Protein AF-A0A382PQV1-F1 (afdb_monomer_lite)

Sequence (179 aa):
MSDMTRVAILGATGSIGSSALSVIRLHPDRFKLVGLSAWHQAEALAALVGELSPHIAAVSMEHVDAFRAQCRGTGVDVTLLGGSAGLKAVAEYPRADTVVAGISGAAGLESIFAAVRAGKRILIANKEPLVMCGRLLRKEARRSGAGLLPIDSEHNAIFQCLPEALQQRVANGFGVGGT

Structure (mmCIF, N/CA/C/O backbone):
data_AF-A0A382PQV1-F1
#
_entry.id   AF-A0A382PQV1-F1
#
loop_
_atom_site.group_PDB
_atom_site.id
_atom_site.type_symbol
_atom_site.label_atom_id
_atom_site.label_alt_id
_atom_site.label_comp_id
_atom_site.label_asym_id
_atom_site.label_entity_id
_atom_site.label_seq_id
_atom_site.pdbx_PDB_ins_code
_atom_site.Cartn_x
_atom_site.Cartn_y
_atom_site.Cartn_z
_atom_site.occupancy
_atom_site.B_iso_or_equiv
_atom_site.auth_seq_id
_atom_site.auth_comp_id
_atom_site.auth_asym_id
_atom_site.auth_atom_id
_atom_site.pdbx_PDB_model_num
ATOM 1 N N . MET A 1 1 ? -11.870 -19.289 11.384 1.00 42.44 1 MET A N 1
ATOM 2 C CA . MET A 1 1 ? -10.685 -19.075 10.526 1.00 42.44 1 MET A CA 1
ATOM 3 C C . MET A 1 1 ? -10.699 -17.615 10.126 1.00 42.44 1 MET A C 1
ATOM 5 O O . MET A 1 1 ? -11.738 -17.168 9.669 1.00 42.44 1 MET A O 1
ATOM 9 N N . SER A 1 2 ? -9.639 -16.852 10.401 1.00 58.69 2 SER A N 1
ATOM 10 C CA . SER A 1 2 ? -9.555 -15.477 9.892 1.00 58.69 2 SER A CA 1
ATOM 11 C C . SER A 1 2 ? -9.435 -15.550 8.376 1.00 58.69 2 SER A C 1
ATOM 13 O O . SER A 1 2 ? -8.551 -16.252 7.889 1.00 58.69 2 SER A O 1
ATOM 15 N N . ASP A 1 3 ? -10.294 -14.846 7.644 1.00 83.88 3 ASP A N 1
ATOM 16 C CA . ASP A 1 3 ? -10.153 -14.736 6.195 1.00 83.88 3 ASP A CA 1
ATOM 17 C C . ASP A 1 3 ? -8.812 -14.075 5.834 1.00 83.88 3 ASP A C 1
ATOM 19 O O . ASP A 1 3 ? -8.322 -13.180 6.533 1.00 83.88 3 ASP A O 1
ATOM 23 N N . MET A 1 4 ? -8.204 -14.548 4.743 1.00 93.88 4 MET A N 1
ATOM 24 C CA . MET A 1 4 ? -6.952 -14.017 4.201 1.00 93.88 4 MET A CA 1
ATOM 25 C C . MET A 1 4 ? -7.139 -12.552 3.797 1.00 93.88 4 MET A C 1
ATOM 27 O O . MET A 1 4 ? -7.949 -12.244 2.923 1.00 93.88 4 MET A O 1
ATOM 31 N N . THR A 1 5 ? -6.354 -11.655 4.391 1.00 96.69 5 THR A N 1
ATOM 32 C CA . THR A 1 5 ? -6.417 -10.219 4.104 1.00 96.69 5 THR A CA 1
ATOM 33 C C . THR A 1 5 ? -5.602 -9.892 2.860 1.00 96.69 5 THR A C 1
ATOM 35 O O . THR A 1 5 ? -4.397 -10.149 2.801 1.00 96.69 5 THR A O 1
ATOM 38 N N . ARG A 1 6 ? -6.235 -9.283 1.859 1.00 98.12 6 ARG A N 1
ATOM 39 C CA . ARG A 1 6 ? -5.570 -8.876 0.620 1.00 98.12 6 ARG A CA 1
ATOM 40 C C . ARG A 1 6 ? -5.094 -7.434 0.727 1.00 98.12 6 ARG A C 1
ATOM 42 O O . ARG A 1 6 ? -5.882 -6.522 0.980 1.00 98.12 6 ARG A O 1
ATOM 49 N N . VAL A 1 7 ? -3.799 -7.230 0.529 1.00 98.38 7 VAL A N 1
ATOM 50 C CA . VAL A 1 7 ? -3.120 -5.960 0.790 1.00 98.38 7 VAL A CA 1
ATOM 51 C C . VAL A 1 7 ? -2.622 -5.345 -0.514 1.00 98.38 7 VAL A C 1
ATOM 53 O O . VAL A 1 7 ? -1.996 -6.025 -1.329 1.00 98.38 7 VAL A O 1
ATOM 56 N N . ALA A 1 8 ? -2.875 -4.051 -0.701 1.00 98.44 8 ALA A N 1
ATOM 57 C CA . ALA A 1 8 ? -2.190 -3.223 -1.687 1.00 98.44 8 ALA A CA 1
ATOM 58 C C . ALA A 1 8 ? -1.230 -2.254 -0.980 1.00 98.44 8 ALA A C 1
ATOM 60 O O . ALA A 1 8 ? -1.586 -1.679 0.048 1.00 98.44 8 ALA A O 1
ATOM 61 N N . ILE A 1 9 ? -0.021 -2.060 -1.508 1.00 98.38 9 ILE A N 1
ATOM 62 C CA . ILE A 1 9 ? 0.994 -1.186 -0.900 1.00 98.38 9 ILE A CA 1
ATOM 63 C C . ILE A 1 9 ? 1.354 -0.055 -1.856 1.00 98.38 9 ILE A C 1
ATOM 65 O O . ILE A 1 9 ? 1.917 -0.279 -2.925 1.00 98.38 9 ILE A O 1
ATOM 69 N N . LEU A 1 10 ? 1.080 1.178 -1.442 1.00 97.38 10 LEU A N 1
ATOM 70 C CA . LEU A 1 10 ? 1.500 2.378 -2.152 1.00 97.38 10 LEU A CA 1
ATOM 71 C C . LEU A 1 10 ? 2.868 2.821 -1.622 1.00 97.38 10 LEU A C 1
ATOM 73 O O . LEU A 1 10 ? 2.981 3.161 -0.446 1.00 97.38 10 LEU A O 1
ATOM 77 N N . GLY A 1 11 ? 3.900 2.831 -2.470 1.00 95.94 11 GLY A N 1
ATOM 78 C CA . GLY A 1 11 ? 5.276 3.129 -2.042 1.00 95.94 11 GLY A CA 1
ATOM 79 C C . GLY A 1 11 ? 6.009 1.918 -1.447 1.00 95.94 11 GLY A C 1
ATOM 80 O O . GLY A 1 11 ? 6.656 2.023 -0.407 1.00 95.94 11 GLY A O 1
ATOM 81 N N .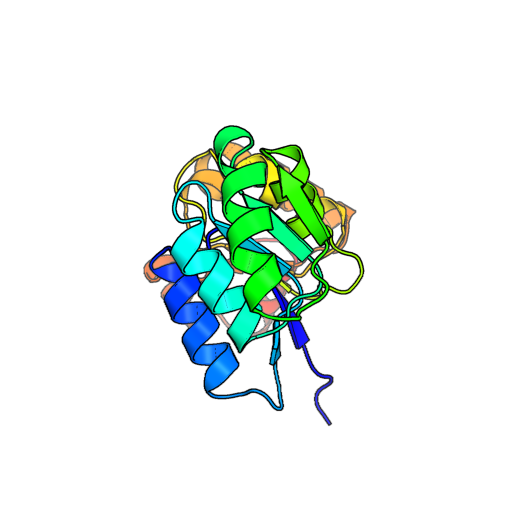 ALA A 1 12 ? 5.915 0.767 -2.113 1.00 96.75 12 ALA A N 1
ATOM 82 C CA . ALA A 1 12 ? 6.454 -0.526 -1.691 1.00 96.75 12 ALA A CA 1
ATOM 83 C C . ALA A 1 12 ? 7.977 -0.539 -1.465 1.00 96.75 12 ALA A C 1
ATOM 85 O O . ALA A 1 12 ? 8.455 -1.295 -0.629 1.00 96.75 12 ALA A O 1
ATOM 86 N N . THR A 1 13 ? 8.731 0.312 -2.164 1.00 95.12 13 THR A N 1
ATOM 87 C CA . THR A 1 13 ? 10.199 0.393 -2.050 1.00 95.12 13 THR A CA 1
ATOM 88 C C . THR A 1 13 ? 10.679 1.436 -1.032 1.00 95.12 13 THR A C 1
ATOM 90 O O . THR A 1 13 ? 11.879 1.676 -0.908 1.00 95.12 13 THR A O 1
ATOM 93 N N . GLY A 1 14 ? 9.759 2.110 -0.334 1.00 93.50 14 GLY A N 1
ATOM 94 C CA . GLY A 1 14 ? 10.079 2.997 0.787 1.00 93.50 14 GLY A CA 1
ATOM 95 C C . GLY A 1 14 ? 10.168 2.239 2.114 1.00 93.50 14 GLY A C 1
ATOM 96 O O . GLY A 1 14 ? 9.799 1.072 2.195 1.00 93.50 14 GLY A O 1
ATOM 97 N N . SER A 1 15 ? 10.593 2.916 3.185 1.00 92.75 15 SER A N 1
ATOM 98 C CA . SER A 1 15 ? 10.747 2.307 4.523 1.00 92.75 15 SER A CA 1
ATOM 99 C C . SER A 1 15 ? 9.462 1.626 5.032 1.00 92.75 15 SER A C 1
ATOM 101 O O . SER A 1 15 ? 9.484 0.473 5.473 1.00 92.75 15 SER A O 1
ATOM 103 N N . ILE A 1 16 ? 8.316 2.302 4.886 1.00 94.50 16 ILE A N 1
ATOM 104 C CA . ILE A 1 16 ? 6.997 1.767 5.261 1.00 94.50 16 ILE A CA 1
ATOM 105 C C . ILE A 1 16 ? 6.624 0.565 4.393 1.00 94.50 16 ILE A C 1
ATOM 107 O O . ILE A 1 16 ? 6.168 -0.451 4.914 1.00 94.50 16 ILE A O 1
ATOM 111 N N . GLY A 1 17 ? 6.840 0.668 3.079 1.00 96.06 17 GLY A N 1
ATOM 112 C CA . GLY A 1 17 ? 6.581 -0.415 2.137 1.00 96.06 17 GLY A CA 1
ATOM 113 C C . GLY A 1 17 ? 7.388 -1.666 2.472 1.00 96.06 17 GLY A C 1
ATOM 114 O O . GLY A 1 17 ? 6.806 -2.730 2.658 1.00 96.06 17 GLY A O 1
ATOM 115 N N . SER A 1 18 ? 8.699 -1.522 2.664 1.00 95.31 18 SER A N 1
ATOM 116 C CA . SER A 1 18 ? 9.596 -2.611 3.064 1.00 95.31 18 SER A CA 1
ATOM 117 C C . SER A 1 18 ? 9.181 -3.247 4.389 1.00 95.31 18 SER A C 1
ATOM 119 O O . SER A 1 18 ? 9.156 -4.470 4.500 1.00 95.31 18 SER A O 1
ATOM 121 N N . SER A 1 19 ? 8.789 -2.440 5.378 1.00 96.00 19 SER A N 1
ATOM 122 C CA . SER A 1 19 ? 8.308 -2.941 6.673 1.00 96.00 19 SER A CA 1
ATOM 123 C C . SER A 1 19 ? 7.005 -3.733 6.532 1.00 96.00 19 SER A C 1
ATOM 125 O O . SER A 1 19 ? 6.880 -4.829 7.078 1.00 96.00 19 SER A O 1
ATOM 127 N N . ALA A 1 20 ? 6.051 -3.225 5.746 1.00 96.56 20 ALA A N 1
ATOM 128 C CA . ALA A 1 20 ? 4.798 -3.919 5.462 1.00 96.56 20 ALA A CA 1
ATOM 129 C C . ALA A 1 20 ? 5.032 -5.237 4.703 1.00 96.56 20 ALA A C 1
ATOM 131 O O . ALA A 1 20 ? 4.439 -6.259 5.044 1.00 96.56 20 ALA A O 1
ATOM 132 N N . LEU A 1 21 ? 5.936 -5.242 3.721 1.00 97.69 21 LEU A N 1
ATOM 133 C CA . LEU A 1 21 ? 6.326 -6.448 2.989 1.00 97.69 21 LEU A CA 1
ATOM 134 C C . LEU A 1 21 ? 6.964 -7.493 3.911 1.00 97.69 21 LEU A C 1
ATOM 136 O O . LEU A 1 21 ? 6.651 -8.673 3.786 1.00 97.69 21 LEU A O 1
ATOM 140 N N . SER A 1 22 ? 7.800 -7.082 4.868 1.00 97.12 22 SER A N 1
ATOM 141 C CA . SER A 1 22 ? 8.364 -7.994 5.873 1.00 97.12 22 SER A CA 1
ATOM 142 C C . SER A 1 22 ? 7.279 -8.677 6.709 1.00 97.12 22 SER A C 1
ATOM 144 O O . SER A 1 22 ? 7.352 -9.883 6.925 1.00 97.12 22 SER A O 1
ATOM 146 N N . VAL A 1 23 ? 6.231 -7.954 7.117 1.00 96.25 23 VAL A N 1
ATOM 147 C CA . VAL A 1 23 ? 5.088 -8.548 7.838 1.00 96.25 23 VAL A CA 1
ATOM 148 C C . VAL A 1 23 ? 4.319 -9.538 6.957 1.00 96.25 23 VAL A C 1
ATOM 150 O O . VAL A 1 23 ? 3.959 -10.614 7.428 1.00 96.25 23 VAL A O 1
ATOM 153 N N . ILE A 1 24 ? 4.097 -9.214 5.678 1.00 96.94 24 ILE A N 1
ATOM 154 C CA . ILE A 1 24 ? 3.433 -10.125 4.729 1.00 96.94 24 ILE A CA 1
ATOM 155 C C . ILE A 1 24 ? 4.250 -11.412 4.556 1.00 96.94 24 ILE A C 1
ATOM 157 O O . ILE A 1 24 ? 3.685 -12.501 4.616 1.00 96.94 24 ILE A O 1
ATOM 161 N N . ARG A 1 25 ? 5.576 -11.300 4.407 1.00 96.38 25 ARG A N 1
ATOM 162 C CA . ARG A 1 25 ? 6.488 -12.451 4.289 1.00 96.38 25 ARG A CA 1
ATOM 163 C C . ARG A 1 25 ? 6.486 -13.343 5.528 1.00 96.38 25 ARG A C 1
ATOM 165 O O . ARG A 1 25 ? 6.602 -14.555 5.394 1.00 96.38 25 ARG A O 1
ATOM 172 N N . LEU A 1 26 ? 6.357 -12.758 6.720 1.00 97.06 26 LEU A N 1
ATOM 173 C CA . LEU A 1 26 ? 6.303 -13.501 7.983 1.00 97.06 26 LEU A CA 1
ATOM 174 C C . LEU A 1 26 ? 4.968 -14.227 8.202 1.00 97.06 26 LEU A C 1
ATOM 176 O O . LEU A 1 26 ? 4.914 -15.177 8.981 1.00 97.06 26 LEU A O 1
ATOM 180 N N . HIS A 1 27 ? 3.898 -13.790 7.534 1.00 96.31 27 HIS A N 1
ATOM 181 C CA . HIS A 1 27 ? 2.543 -14.310 7.734 1.00 96.31 27 HIS A CA 1
ATOM 182 C C . HIS A 1 27 ? 1.800 -14.542 6.401 1.00 96.31 27 HIS A C 1
ATOM 184 O O . HIS A 1 27 ? 0.733 -13.952 6.176 1.00 96.31 27 HIS A O 1
ATOM 190 N N . PRO A 1 28 ? 2.333 -15.394 5.504 1.00 95.12 28 PRO A N 1
ATOM 191 C CA . PRO A 1 28 ? 1.755 -15.633 4.178 1.00 95.12 28 PRO A CA 1
ATOM 192 C C . PRO A 1 28 ? 0.396 -16.352 4.230 1.00 95.12 28 PRO A C 1
ATOM 194 O O . PRO A 1 28 ? -0.379 -16.292 3.280 1.00 95.12 28 PRO A O 1
ATOM 197 N N . ASP A 1 29 ? 0.082 -17.012 5.346 1.00 94.94 29 ASP A N 1
ATOM 198 C CA . ASP A 1 29 ? -1.214 -17.634 5.632 1.00 94.94 29 ASP A CA 1
ATOM 199 C C . ASP A 1 29 ? -2.308 -16.603 5.965 1.00 94.94 29 ASP A C 1
ATOM 201 O O . ASP A 1 29 ? -3.499 -16.886 5.829 1.00 94.94 29 ASP A O 1
ATOM 205 N N . ARG A 1 30 ? -1.914 -15.389 6.372 1.00 95.81 30 ARG A N 1
ATOM 206 C CA . ARG A 1 30 ? -2.828 -14.318 6.800 1.00 95.81 30 ARG A CA 1
ATOM 207 C C . ARG A 1 30 ? -2.930 -13.183 5.795 1.00 95.81 30 ARG A C 1
ATOM 209 O O . ARG A 1 30 ? -3.988 -12.556 5.709 1.00 95.81 30 ARG A O 1
ATOM 216 N N . PHE A 1 31 ? -1.858 -12.907 5.054 1.00 97.25 31 PHE A N 1
ATOM 2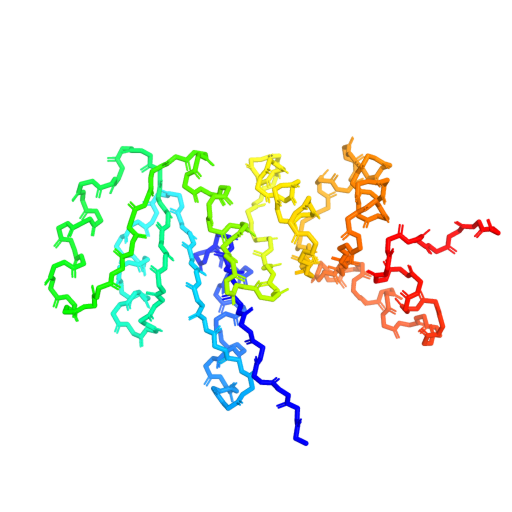17 C CA . PHE A 1 31 ? -1.791 -11.777 4.134 1.00 97.25 31 PHE A CA 1
ATOM 218 C C . PHE A 1 31 ? -1.411 -12.204 2.725 1.00 97.25 31 PHE A C 1
ATOM 220 O O . PHE A 1 31 ? -0.451 -12.938 2.514 1.00 97.25 31 PHE A O 1
ATOM 227 N N . LYS A 1 32 ? -2.119 -11.645 1.743 1.00 97.25 32 LYS A N 1
ATOM 228 C CA . LYS A 1 32 ? -1.775 -11.774 0.329 1.00 97.25 32 LYS A CA 1
ATOM 229 C C . LYS A 1 32 ? -1.572 -10.408 -0.291 1.00 97.25 32 LYS A C 1
ATOM 231 O O . LYS A 1 32 ? -2.477 -9.578 -0.293 1.00 97.25 32 LYS A O 1
ATOM 236 N N . LEU A 1 33 ? -0.403 -10.194 -0.872 1.00 97.81 33 LEU A N 1
ATOM 237 C CA . LEU A 1 33 ? -0.124 -8.993 -1.638 1.00 97.81 33 LEU A CA 1
ATOM 238 C C . LEU A 1 33 ? -0.840 -9.071 -2.990 1.00 97.81 33 LEU A C 1
ATOM 240 O O . LEU A 1 33 ? -0.673 -10.027 -3.744 1.00 97.81 33 LEU A O 1
ATOM 244 N N . VAL A 1 34 ? -1.687 -8.088 -3.284 1.00 98.12 34 VAL A N 1
ATOM 245 C CA . VAL A 1 34 ? -2.457 -8.042 -4.537 1.00 98.12 34 VAL A CA 1
ATOM 246 C C . VAL A 1 34 ? -2.091 -6.858 -5.415 1.00 98.12 34 VAL A C 1
ATOM 248 O O . VAL A 1 34 ? -2.284 -6.947 -6.625 1.00 98.12 34 VAL A O 1
ATOM 251 N N . GLY A 1 35 ? -1.525 -5.796 -4.836 1.00 98.00 35 GLY A N 1
ATOM 252 C CA . GLY A 1 35 ? -1.094 -4.621 -5.580 1.00 98.00 35 GLY A CA 1
ATOM 253 C C . GLY A 1 35 ? 0.098 -3.913 -4.946 1.00 98.00 35 GLY A C 1
ATOM 254 O O . GLY A 1 35 ? 0.228 -3.883 -3.724 1.00 98.00 35 GLY A O 1
ATOM 255 N N . LEU A 1 36 ? 0.971 -3.337 -5.767 1.00 97.25 36 LEU A N 1
ATOM 256 C CA . LEU A 1 36 ? 2.101 -2.534 -5.296 1.00 97.25 36 LEU A CA 1
ATOM 257 C C . LEU A 1 36 ? 2.363 -1.333 -6.195 1.00 97.25 36 LEU A C 1
ATOM 259 O O . LEU A 1 36 ? 2.084 -1.354 -7.388 1.00 97.25 36 LEU A O 1
ATOM 263 N N . SER A 1 37 ? 2.967 -0.292 -5.640 1.00 97.38 37 SER A N 1
ATOM 264 C CA . SER A 1 37 ? 3.541 0.779 -6.444 1.00 97.38 37 SER A CA 1
ATOM 265 C C . SER A 1 37 ? 4.900 1.225 -5.936 1.00 97.38 37 SER A C 1
ATOM 267 O O . SER A 1 37 ? 5.176 1.182 -4.739 1.00 97.38 37 SER A O 1
ATOM 269 N N . ALA A 1 38 ? 5.737 1.709 -6.845 1.00 94.06 38 ALA A N 1
ATOM 270 C CA . ALA A 1 38 ? 6.949 2.456 -6.531 1.00 94.06 38 ALA A CA 1
ATOM 271 C C . ALA A 1 38 ? 7.14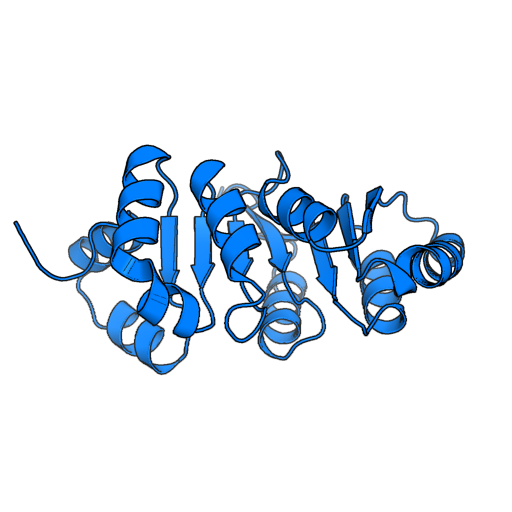4 3.525 -7.598 1.00 94.06 38 ALA A C 1
ATOM 273 O O . ALA A 1 38 ? 6.879 3.273 -8.762 1.00 94.06 38 ALA A O 1
ATOM 274 N N . TRP A 1 39 ? 7.587 4.723 -7.224 1.00 90.69 39 TRP A N 1
ATOM 275 C CA . TRP A 1 39 ? 7.616 5.833 -8.177 1.00 90.69 39 TRP A CA 1
ATOM 276 C C . TRP A 1 39 ? 8.795 5.722 -9.157 1.00 90.69 39 TRP A C 1
ATOM 278 O O . TRP A 1 39 ? 8.574 5.469 -10.336 1.00 90.69 39 TRP A O 1
ATOM 288 N N . HIS A 1 40 ? 10.032 5.819 -8.658 1.00 87.75 40 HIS A N 1
ATOM 289 C CA . HIS A 1 40 ? 11.247 5.775 -9.490 1.00 87.75 40 HIS A CA 1
ATOM 290 C C . HIS A 1 40 ? 12.033 4.455 -9.393 1.00 87.75 40 HIS A C 1
ATOM 292 O O . HIS A 1 40 ? 12.865 4.162 -10.241 1.00 87.75 40 HIS A O 1
ATOM 298 N N . GLN A 1 41 ? 11.791 3.631 -8.368 1.00 89.88 41 GLN A N 1
ATOM 299 C CA . GLN A 1 41 ? 12.557 2.398 -8.132 1.00 89.88 41 GLN A CA 1
ATOM 300 C C . GLN A 1 41 ? 11.946 1.196 -8.875 1.00 89.88 41 GLN A C 1
ATOM 302 O O . GLN A 1 41 ? 11.515 0.223 -8.256 1.00 89.88 41 GLN A O 1
ATOM 307 N N . ALA A 1 42 ? 11.876 1.286 -10.205 1.00 88.62 42 ALA A N 1
ATOM 308 C CA . ALA A 1 42 ? 11.249 0.274 -11.058 1.00 88.62 42 ALA A CA 1
ATOM 309 C C . ALA A 1 42 ? 11.897 -1.116 -10.916 1.00 88.62 42 ALA A C 1
ATOM 311 O O . ALA A 1 42 ? 11.186 -2.106 -10.774 1.00 88.62 42 ALA A O 1
ATOM 312 N N . GLU A 1 43 ? 13.228 -1.183 -10.856 1.00 91.00 43 GLU A N 1
ATOM 313 C CA . GLU A 1 43 ? 13.962 -2.449 -10.733 1.00 91.00 43 GLU A CA 1
ATOM 314 C C . GLU A 1 43 ? 13.651 -3.183 -9.425 1.00 91.00 43 GLU A C 1
ATOM 316 O O . GLU A 1 43 ? 13.282 -4.358 -9.435 1.00 91.00 43 GLU A O 1
ATOM 321 N N . ALA A 1 44 ? 13.709 -2.466 -8.299 1.00 93.00 44 ALA A N 1
ATOM 322 C CA . ALA A 1 44 ? 13.352 -3.022 -6.998 1.00 93.00 44 ALA A CA 1
ATOM 323 C C . ALA A 1 44 ? 11.890 -3.494 -6.974 1.00 93.00 44 ALA A C 1
ATOM 325 O O . ALA A 1 44 ? 11.577 -4.538 -6.406 1.00 93.00 44 ALA A O 1
ATOM 326 N N . LEU A 1 45 ? 10.987 -2.757 -7.628 1.00 94.50 45 LEU A N 1
ATOM 327 C CA . LEU A 1 45 ? 9.590 -3.154 -7.746 1.00 94.50 45 LEU A CA 1
ATOM 328 C C . LEU A 1 45 ? 9.417 -4.408 -8.626 1.00 94.50 45 LEU A C 1
ATOM 330 O O . LEU A 1 45 ? 8.585 -5.252 -8.304 1.00 94.50 45 LEU A O 1
ATOM 334 N N . ALA A 1 46 ? 10.199 -4.571 -9.698 1.00 93.81 46 ALA A N 1
ATOM 335 C CA . ALA A 1 46 ? 10.123 -5.740 -10.576 1.00 93.81 46 ALA A CA 1
ATOM 336 C C . ALA A 1 46 ? 10.598 -7.014 -9.858 1.00 93.81 46 ALA A C 1
ATOM 338 O O . ALA A 1 46 ? 9.975 -8.068 -9.999 1.00 93.81 46 ALA A O 1
ATOM 339 N N . ALA A 1 47 ? 11.630 -6.904 -9.015 1.00 94.19 47 ALA A N 1
ATOM 340 C CA . ALA A 1 47 ? 12.052 -7.990 -8.132 1.00 94.19 47 ALA A CA 1
ATOM 341 C C . ALA A 1 47 ? 10.921 -8.414 -7.174 1.00 94.19 47 ALA A C 1
ATOM 343 O O . ALA A 1 47 ? 10.625 -9.602 -7.055 1.00 94.19 47 ALA A O 1
ATOM 344 N N . LEU A 1 48 ? 10.221 -7.445 -6.567 1.00 95.94 48 LEU A N 1
ATOM 345 C CA . LEU A 1 48 ? 9.054 -7.718 -5.717 1.00 95.94 48 LEU A CA 1
ATOM 346 C C . LEU A 1 48 ? 7.898 -8.369 -6.489 1.00 95.94 48 LEU A C 1
ATOM 348 O O . LEU A 1 48 ? 7.200 -9.217 -5.936 1.00 95.94 48 LEU A O 1
ATOM 352 N N . VAL A 1 49 ? 7.685 -7.995 -7.756 1.00 95.88 49 VAL A N 1
ATOM 353 C CA . VAL A 1 49 ? 6.687 -8.651 -8.612 1.00 95.88 49 VAL A CA 1
ATOM 354 C C . VAL A 1 49 ? 7.038 -10.117 -8.832 1.00 95.88 49 VAL A C 1
ATOM 356 O O . VAL A 1 49 ? 6.162 -10.962 -8.670 1.00 95.88 49 VAL A O 1
ATOM 359 N N . GLY A 1 50 ? 8.293 -10.425 -9.166 1.00 94.56 50 GLY A N 1
ATOM 360 C CA . GLY A 1 50 ? 8.736 -11.808 -9.356 1.00 94.56 50 GLY A CA 1
ATOM 361 C C . GLY A 1 50 ? 8.619 -12.652 -8.086 1.00 94.56 50 GLY A C 1
ATOM 362 O O . GLY A 1 50 ? 8.221 -13.809 -8.151 1.00 94.56 50 GLY A O 1
ATOM 363 N N . GLU A 1 51 ? 8.901 -12.060 -6.927 1.00 94.94 51 GLU A N 1
ATOM 364 C CA . GLU A 1 51 ? 8.829 -12.746 -5.635 1.00 94.94 51 GLU A CA 1
ATOM 365 C C . GLU A 1 51 ? 7.384 -12.995 -5.170 1.00 94.94 51 GLU A C 1
ATOM 367 O O . GLU A 1 51 ? 7.047 -14.094 -4.734 1.00 94.94 51 GLU A O 1
ATOM 372 N N . LEU A 1 52 ? 6.525 -11.973 -5.229 1.00 95.62 52 LEU A N 1
ATOM 373 C CA . LEU A 1 52 ? 5.234 -11.968 -4.526 1.00 95.62 52 LEU A CA 1
ATOM 374 C C . LEU A 1 52 ? 4.025 -12.065 -5.461 1.00 95.62 52 LEU A C 1
ATOM 376 O O . LEU A 1 52 ? 2.894 -12.160 -4.984 1.00 95.62 52 LEU A O 1
ATOM 380 N N . SER A 1 53 ? 4.254 -12.055 -6.778 1.00 95.31 53 SER A N 1
ATOM 381 C CA . SER A 1 53 ? 3.244 -12.265 -7.823 1.00 95.31 53 SER A CA 1
ATOM 382 C C . SER A 1 53 ? 1.936 -11.473 -7.612 1.00 95.31 53 SER A C 1
ATOM 384 O O . SER A 1 53 ? 0.848 -12.061 -7.545 1.00 95.31 53 SER A O 1
ATOM 386 N N . PRO A 1 54 ? 1.999 -10.134 -7.459 1.00 96.81 54 PRO A N 1
ATOM 387 C CA . PRO A 1 54 ? 0.804 -9.304 -7.340 1.00 96.81 54 PRO A CA 1
ATOM 388 C C . PRO A 1 54 ? 0.014 -9.279 -8.652 1.00 96.81 54 PRO A C 1
ATOM 390 O O . PRO A 1 54 ? 0.535 -9.572 -9.722 1.00 96.81 54 PRO A O 1
ATOM 393 N N . HIS A 1 55 ? -1.244 -8.845 -8.582 1.00 97.31 55 HIS A N 1
ATOM 394 C CA . HIS A 1 55 ? -2.100 -8.745 -9.767 1.00 97.31 55 HIS A CA 1
ATOM 395 C C . HIS A 1 55 ? -1.931 -7.407 -10.496 1.00 97.31 55 HIS A C 1
ATOM 397 O O . HIS A 1 55 ? -2.162 -7.321 -11.701 1.00 97.31 55 HIS A O 1
ATOM 403 N N . ILE A 1 56 ? -1.572 -6.349 -9.763 1.00 97.94 56 ILE A N 1
ATOM 404 C CA . ILE A 1 56 ? -1.459 -4.991 -10.294 1.00 97.94 56 ILE A CA 1
ATOM 405 C C . ILE A 1 56 ? -0.213 -4.289 -9.749 1.00 97.94 56 ILE A C 1
ATOM 407 O O . ILE A 1 56 ? 0.110 -4.394 -8.564 1.00 97.94 56 ILE A O 1
ATOM 411 N N . ALA A 1 57 ? 0.484 -3.554 -10.610 1.00 97.62 57 ALA A N 1
ATOM 412 C CA . ALA A 1 57 ? 1.631 -2.739 -10.243 1.00 97.62 57 ALA A CA 1
ATOM 413 C C . ALA A 1 57 ? 1.549 -1.345 -10.878 1.00 97.62 57 ALA A C 1
ATOM 415 O O . ALA A 1 57 ? 1.036 -1.189 -11.989 1.00 97.62 57 ALA A O 1
ATOM 416 N N . ALA A 1 58 ? 2.075 -0.332 -10.188 1.00 97.19 58 ALA A N 1
ATOM 417 C CA . ALA A 1 58 ? 2.179 1.018 -10.735 1.00 97.19 58 ALA A CA 1
ATOM 418 C C . ALA A 1 58 ? 3.558 1.655 -10.532 1.00 97.19 58 ALA A C 1
ATOM 420 O O . ALA A 1 58 ? 4.134 1.579 -9.445 1.00 97.19 58 ALA A O 1
ATOM 421 N N . VAL A 1 59 ? 4.034 2.339 -11.575 1.00 96.44 59 VAL A N 1
ATOM 422 C CA . VAL A 1 59 ? 5.271 3.141 -11.585 1.00 96.44 59 VAL A CA 1
ATOM 423 C C . VAL A 1 59 ? 5.022 4.548 -12.125 1.00 96.44 59 VAL A C 1
ATOM 425 O O . VAL A 1 59 ? 3.928 4.829 -12.621 1.00 96.44 59 VAL A O 1
ATOM 428 N N . SER A 1 60 ? 5.992 5.467 -12.031 1.00 95.19 60 SER A N 1
ATOM 429 C CA . SER A 1 60 ? 5.867 6.753 -12.732 1.00 95.19 60 SER A CA 1
ATOM 430 C C . SER A 1 60 ? 5.786 6.531 -14.252 1.00 95.19 60 SER A C 1
ATOM 432 O O . SER A 1 60 ? 6.265 5.523 -14.771 1.00 95.19 60 SER A O 1
ATOM 434 N N . MET A 1 61 ? 5.140 7.451 -14.981 1.00 94.88 61 MET A N 1
ATOM 435 C CA . MET A 1 61 ? 4.873 7.267 -16.419 1.00 94.88 61 MET A CA 1
ATOM 436 C C . MET A 1 61 ? 6.160 7.023 -17.226 1.00 94.88 61 MET A C 1
ATOM 438 O O . MET A 1 61 ? 6.171 6.206 -18.139 1.00 94.88 61 MET A O 1
ATOM 442 N N . GLU A 1 62 ? 7.254 7.680 -16.841 1.00 95.12 62 GLU A N 1
ATOM 443 C CA . GLU A 1 62 ? 8.566 7.567 -17.490 1.00 95.12 62 GLU A CA 1
ATOM 444 C C . GLU A 1 62 ? 9.218 6.176 -17.330 1.00 95.12 62 GLU A C 1
ATOM 446 O O . GLU A 1 62 ? 10.068 5.802 -18.131 1.00 95.12 62 GLU A O 1
ATOM 451 N N . HIS A 1 63 ? 8.809 5.388 -16.327 1.00 94.88 63 HIS A N 1
ATOM 452 C CA . HIS A 1 63 ? 9.409 4.089 -16.007 1.00 94.88 63 HIS A CA 1
ATOM 453 C C . HIS A 1 63 ? 8.579 2.892 -16.490 1.00 94.88 63 HIS A C 1
ATOM 455 O O . HIS A 1 63 ? 9.000 1.751 -16.300 1.00 94.88 63 HIS A O 1
ATOM 461 N N . VAL A 1 64 ? 7.416 3.113 -17.114 1.00 94.00 64 VAL A N 1
ATOM 462 C CA . VAL A 1 64 ? 6.502 2.031 -17.528 1.00 94.00 64 VAL A CA 1
ATOM 463 C C . VAL A 1 64 ? 7.189 1.033 -18.462 1.00 94.00 64 VAL A C 1
ATOM 465 O O . VAL A 1 64 ? 7.097 -0.174 -18.242 1.00 94.00 64 VAL A O 1
ATOM 468 N N . ASP A 1 65 ? 7.907 1.509 -19.479 1.00 92.00 65 ASP A N 1
ATOM 469 C CA . ASP A 1 65 ? 8.533 0.621 -20.463 1.00 92.00 65 ASP A CA 1
ATOM 470 C C . ASP A 1 65 ? 9.728 -0.141 -19.883 1.00 92.00 65 ASP A C 1
ATOM 472 O O . ASP A 1 65 ? 9.851 -1.350 -20.100 1.00 92.00 65 ASP A O 1
ATOM 476 N N . ALA A 1 66 ? 10.553 0.530 -19.073 1.00 90.56 66 ALA A N 1
ATOM 477 C CA . ALA A 1 66 ? 11.662 -0.099 -18.360 1.00 90.56 66 ALA A CA 1
ATOM 478 C C . ALA A 1 66 ? 11.162 -1.200 -17.410 1.00 90.56 66 ALA A C 1
ATOM 480 O O . ALA A 1 66 ? 11.658 -2.328 -17.437 1.00 90.56 66 ALA A O 1
ATOM 481 N N . PHE A 1 67 ? 10.116 -0.910 -16.634 1.00 91.81 67 PHE A N 1
ATOM 482 C CA . PHE A 1 67 ? 9.503 -1.874 -15.725 1.00 91.81 67 PHE A CA 1
ATOM 483 C C . PHE A 1 67 ? 8.891 -3.064 -16.470 1.00 91.81 67 PHE A C 1
ATOM 485 O O . PHE A 1 67 ? 9.065 -4.218 -16.071 1.00 91.81 67 PHE A O 1
ATOM 492 N N . ARG A 1 68 ? 8.195 -2.807 -17.585 1.00 91.12 68 ARG A N 1
ATOM 493 C CA . ARG A 1 68 ? 7.616 -3.863 -18.423 1.00 91.12 68 ARG A CA 1
ATOM 494 C C . ARG A 1 68 ? 8.701 -4.794 -18.962 1.00 91.12 68 ARG A C 1
ATOM 496 O O . ARG A 1 68 ? 8.490 -6.003 -18.978 1.00 91.12 68 ARG A O 1
ATOM 503 N N . ALA A 1 69 ? 9.847 -4.258 -19.382 1.00 90.38 69 ALA A N 1
ATOM 504 C CA . ALA A 1 69 ? 10.977 -5.065 -19.835 1.00 90.38 69 ALA A CA 1
ATOM 505 C C . ALA A 1 69 ? 11.535 -5.954 -18.710 1.00 90.38 69 ALA A C 1
ATOM 507 O O . ALA A 1 69 ? 11.752 -7.143 -18.934 1.00 90.38 69 ALA A O 1
ATOM 508 N N . GLN A 1 70 ? 11.684 -5.413 -17.497 1.00 89.75 70 GLN A N 1
ATOM 509 C CA . GLN A 1 70 ? 12.153 -6.161 -16.323 1.00 89.75 70 GLN A CA 1
ATOM 510 C C . GLN A 1 70 ? 11.180 -7.278 -15.911 1.00 89.75 70 GLN A C 1
ATOM 512 O O . GLN A 1 70 ? 11.609 -8.389 -15.608 1.00 89.75 70 GLN A O 1
ATOM 517 N N . CYS A 1 71 ? 9.868 -7.029 -15.971 1.00 88.31 71 CYS A N 1
ATOM 518 C CA . CYS A 1 71 ? 8.859 -8.032 -15.612 1.00 88.31 71 CYS A CA 1
ATOM 519 C C . CYS A 1 71 ? 8.745 -9.186 -16.616 1.00 88.31 71 CYS A C 1
ATOM 521 O O . CYS A 1 71 ? 8.339 -10.277 -16.234 1.00 88.31 71 CYS A O 1
ATOM 523 N N . ARG A 1 72 ? 9.138 -9.010 -17.888 1.00 86.75 72 ARG A N 1
ATOM 524 C CA . ARG A 1 72 ? 9.128 -10.124 -18.861 1.00 86.75 72 ARG A CA 1
ATOM 525 C C . ARG A 1 72 ? 9.984 -11.309 -18.405 1.00 86.75 72 ARG A C 1
ATOM 527 O O . ARG A 1 72 ? 9.663 -12.441 -18.746 1.00 86.75 72 ARG A O 1
ATOM 534 N N . GLY A 1 73 ? 11.044 -11.053 -17.636 1.00 79.38 73 GLY A N 1
ATOM 535 C CA . GLY A 1 73 ? 11.927 -12.092 -17.105 1.00 79.38 73 GLY A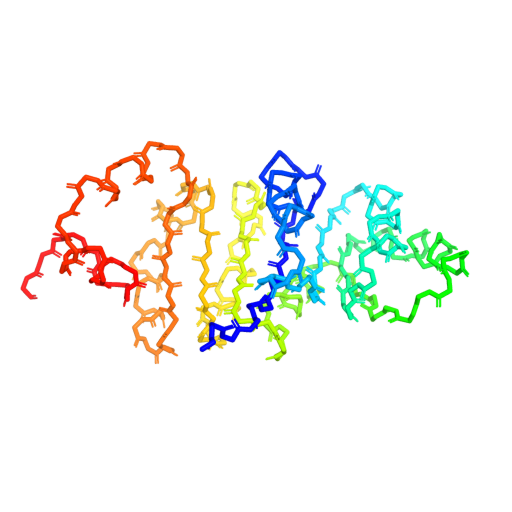 CA 1
ATOM 536 C C . GLY A 1 73 ? 11.366 -12.862 -15.907 1.00 79.38 73 GLY A C 1
ATOM 537 O O . GLY A 1 73 ? 11.918 -13.902 -15.564 1.00 79.38 73 GLY A O 1
ATOM 538 N N . THR A 1 74 ? 10.290 -12.390 -15.266 1.00 83.50 74 THR A N 1
ATOM 539 C CA . THR A 1 74 ? 9.761 -13.010 -14.038 1.00 83.50 74 THR A CA 1
ATOM 540 C C . THR A 1 74 ? 8.704 -14.080 -14.306 1.00 83.50 74 THR A C 1
ATOM 542 O O . THR A 1 74 ? 8.411 -14.879 -13.422 1.00 83.50 74 THR A O 1
ATOM 545 N N . GLY A 1 75 ? 8.107 -14.099 -15.505 1.00 84.81 75 GLY A N 1
ATOM 546 C CA . GLY A 1 75 ? 7.003 -15.003 -15.853 1.00 84.81 75 GLY A CA 1
ATOM 547 C C . GLY A 1 75 ? 5.675 -14.688 -15.149 1.00 84.81 75 GLY A C 1
ATOM 548 O O . GLY A 1 75 ? 4.713 -15.436 -15.305 1.00 84.81 75 GLY A O 1
ATOM 549 N N . VAL A 1 76 ? 5.608 -13.590 -14.390 1.00 89.38 76 VAL A N 1
ATOM 550 C CA . VAL A 1 76 ? 4.404 -13.156 -13.673 1.00 89.38 76 VAL A CA 1
ATOM 551 C C . VAL A 1 76 ? 3.539 -12.291 -14.584 1.00 89.38 76 VAL A C 1
ATOM 553 O O . VAL A 1 76 ? 4.004 -11.294 -15.137 1.00 89.38 76 VAL A O 1
ATOM 556 N N . ASP A 1 77 ? 2.256 -12.636 -14.689 1.00 89.56 77 ASP A N 1
ATOM 557 C CA . ASP A 1 77 ? 1.258 -11.791 -15.344 1.00 89.56 77 ASP A CA 1
ATOM 558 C C . ASP A 1 77 ? 0.774 -10.699 -14.378 1.00 89.56 77 ASP A C 1
ATOM 560 O O . ASP A 1 77 ? -0.053 -10.937 -13.495 1.00 89.56 77 ASP A O 1
ATOM 564 N N . VAL A 1 78 ? 1.343 -9.499 -14.514 1.00 94.56 78 VAL A N 1
ATOM 565 C CA . VAL A 1 78 ? 1.001 -8.324 -13.706 1.00 94.56 78 VAL A CA 1
ATOM 566 C C . VAL A 1 78 ? 0.413 -7.225 -14.588 1.00 94.56 78 VAL A C 1
ATOM 568 O O . VAL A 1 78 ? 0.993 -6.816 -15.596 1.00 94.56 78 VAL A O 1
ATOM 571 N N . THR A 1 79 ? -0.731 -6.676 -14.178 1.00 95.81 79 THR A N 1
ATOM 572 C CA . THR A 1 79 ? -1.285 -5.480 -14.823 1.00 95.81 79 THR A CA 1
ATOM 573 C C . THR A 1 79 ? -0.452 -4.262 -14.433 1.00 95.81 79 THR A C 1
ATOM 575 O O . THR A 1 79 ? -0.474 -3.836 -13.279 1.00 95.81 79 THR A O 1
ATOM 578 N N . LEU A 1 80 ? 0.276 -3.688 -15.391 1.00 94.69 80 LEU A N 1
ATOM 579 C CA . LEU A 1 80 ? 1.123 -2.513 -15.181 1.00 94.69 80 LEU A CA 1
ATOM 580 C C . LEU A 1 80 ? 0.428 -1.220 -15.613 1.00 94.69 80 LEU A C 1
ATOM 582 O O . LEU A 1 80 ? -0.018 -1.108 -16.756 1.00 94.69 80 LEU A O 1
ATOM 586 N N . LEU A 1 81 ? 0.427 -0.217 -14.734 1.00 95.38 81 LEU A N 1
ATOM 587 C CA . LEU A 1 81 ? -0.090 1.125 -15.007 1.00 95.38 81 LEU A CA 1
ATOM 588 C C . LEU A 1 81 ? 0.932 2.219 -14.660 1.00 95.38 81 LEU A C 1
ATOM 590 O O . LEU A 1 81 ? 1.800 2.041 -13.808 1.00 95.38 81 LEU A O 1
ATOM 594 N N . GLY A 1 82 ? 0.813 3.368 -15.324 1.00 95.38 82 GLY A N 1
ATOM 595 C CA . GLY A 1 82 ? 1.720 4.505 -15.167 1.00 95.38 82 GLY A CA 1
ATOM 596 C C . GLY A 1 82 ? 1.097 5.702 -14.450 1.00 95.38 82 GLY A C 1
ATOM 597 O O . GLY A 1 82 ? -0.101 5.976 -14.565 1.00 95.38 82 GLY A O 1
ATOM 598 N N . GLY A 1 83 ? 1.940 6.457 -13.748 1.00 94.69 83 GLY A N 1
ATOM 599 C CA . GLY A 1 83 ? 1.617 7.765 -13.189 1.00 94.69 83 GLY A CA 1
ATOM 600 C C . GLY A 1 83 ? 0.550 7.739 -12.090 1.00 94.69 83 GLY A C 1
ATOM 601 O O . GLY A 1 83 ? 0.304 6.727 -11.432 1.00 94.69 83 GLY A O 1
ATOM 602 N N . SER A 1 84 ? -0.098 8.886 -11.880 1.00 93.94 84 SER A N 1
ATOM 603 C CA . SER A 1 84 ? -1.112 9.055 -10.830 1.00 93.94 84 SER A CA 1
ATOM 604 C C . SER A 1 84 ? -2.345 8.170 -11.040 1.00 93.94 84 SER A C 1
ATOM 606 O O . SER A 1 84 ? -2.916 7.677 -10.068 1.00 93.94 84 SER A O 1
ATOM 608 N N . ALA A 1 85 ? -2.733 7.920 -12.295 1.00 95.38 85 ALA A N 1
ATOM 609 C CA . ALA A 1 85 ? -3.810 6.991 -12.629 1.00 95.38 85 ALA A CA 1
ATOM 610 C C . ALA A 1 85 ? -3.477 5.561 -12.176 1.00 95.38 85 ALA A C 1
ATOM 612 O O . ALA A 1 85 ? -4.318 4.907 -11.564 1.00 95.38 85 ALA A O 1
ATOM 613 N N . GLY A 1 86 ? -2.234 5.109 -12.382 1.00 96.62 86 GLY A N 1
ATOM 614 C CA . GLY A 1 86 ? -1.769 3.819 -11.873 1.00 96.62 86 GLY A CA 1
ATOM 615 C C . GLY A 1 86 ? -1.806 3.730 -10.346 1.00 96.62 86 GLY A C 1
ATOM 616 O O . GLY A 1 86 ? -2.289 2.739 -9.804 1.00 96.62 86 GLY A O 1
ATOM 617 N N . LEU A 1 87 ? -1.378 4.783 -9.638 1.00 96.38 87 LEU A N 1
ATOM 618 C CA . LEU A 1 87 ? -1.465 4.826 -8.171 1.00 96.38 87 LEU A CA 1
ATOM 619 C C . LEU A 1 87 ? -2.910 4.698 -7.667 1.00 96.38 87 LEU A C 1
ATOM 621 O O . LEU A 1 87 ? -3.158 3.959 -6.714 1.00 96.38 87 LEU A O 1
ATOM 625 N N . LYS A 1 88 ? -3.862 5.390 -8.306 1.00 97.56 88 LYS A N 1
ATOM 626 C CA . LYS A 1 88 ? -5.295 5.287 -7.979 1.00 97.56 88 LYS A CA 1
ATOM 627 C C . LYS A 1 88 ? -5.825 3.881 -8.237 1.00 97.56 88 LYS A C 1
ATOM 629 O O . LYS A 1 88 ? -6.447 3.316 -7.346 1.00 97.56 88 LYS A O 1
ATOM 634 N N . ALA A 1 89 ? -5.494 3.296 -9.387 1.00 98.06 89 ALA A N 1
ATOM 635 C CA . ALA A 1 89 ? -5.925 1.953 -9.758 1.00 98.06 89 ALA A CA 1
ATOM 636 C C . ALA A 1 89 ? -5.425 0.874 -8.779 1.00 98.06 89 ALA A C 1
ATOM 638 O O . ALA A 1 89 ? -6.175 -0.030 -8.416 1.00 98.06 89 ALA A O 1
ATOM 639 N N . VAL A 1 90 ? -4.179 0.982 -8.296 1.00 98.19 90 VAL A N 1
ATOM 640 C CA . VAL A 1 90 ? -3.654 0.095 -7.239 1.00 98.19 90 VAL A CA 1
ATOM 641 C C . VAL A 1 90 ? -4.424 0.296 -5.929 1.00 98.19 90 VAL A C 1
ATOM 643 O O . VAL A 1 90 ? -4.775 -0.678 -5.266 1.00 98.19 90 VAL A O 1
ATOM 646 N N . ALA A 1 91 ? -4.706 1.547 -5.562 1.00 97.88 91 ALA A N 1
ATOM 647 C CA . ALA A 1 91 ? -5.400 1.898 -4.325 1.00 97.88 91 ALA A CA 1
ATOM 648 C C . ALA A 1 91 ? -6.876 1.453 -4.304 1.00 97.88 91 ALA A C 1
ATOM 650 O O . ALA A 1 91 ? -7.403 1.105 -3.250 1.00 97.88 91 ALA A O 1
ATOM 651 N N . GLU A 1 92 ? -7.544 1.448 -5.456 1.00 97.56 92 GLU A N 1
ATOM 652 C CA . GLU A 1 92 ? -8.951 1.053 -5.594 1.00 97.56 92 GLU A CA 1
ATOM 653 C C . GLU A 1 92 ? -9.137 -0.387 -6.090 1.00 97.56 92 GLU A C 1
ATOM 655 O O . GLU A 1 92 ? -10.273 -0.814 -6.308 1.00 97.56 92 GLU A O 1
ATOM 660 N N . TYR A 1 93 ? -8.045 -1.150 -6.242 1.00 98.38 93 TYR A N 1
ATOM 661 C CA . TYR A 1 93 ? -8.080 -2.487 -6.829 1.00 98.38 93 TYR A CA 1
ATOM 662 C C . TYR A 1 93 ? -9.180 -3.346 -6.174 1.00 98.38 93 TYR A C 1
ATOM 664 O O . TYR A 1 93 ? -9.188 -3.500 -4.945 1.00 98.38 93 TYR A O 1
ATOM 672 N N . PRO A 1 94 ? -10.120 -3.932 -6.947 1.00 97.00 94 PRO A N 1
ATOM 673 C CA . PRO A 1 94 ? -11.316 -4.551 -6.375 1.00 97.00 94 PRO A CA 1
ATOM 674 C C . PRO A 1 94 ? -11.019 -5.647 -5.353 1.00 97.00 94 PRO A C 1
ATOM 676 O O . PRO A 1 94 ? -11.726 -5.752 -4.355 1.00 97.00 94 PRO A O 1
ATOM 679 N N . ARG A 1 95 ? -9.939 -6.414 -5.561 1.00 95.88 95 ARG A N 1
ATOM 680 C CA . ARG A 1 95 ? -9.532 -7.500 -4.660 1.00 95.88 95 ARG A CA 1
ATOM 681 C C . ARG A 1 95 ? -8.675 -7.041 -3.480 1.00 95.88 95 ARG A C 1
ATOM 683 O O . ARG A 1 95 ? -8.285 -7.896 -2.704 1.00 95.88 95 ARG A O 1
ATOM 690 N N . ALA A 1 96 ? -8.319 -5.766 -3.348 1.00 97.69 96 ALA A N 1
ATOM 691 C CA . ALA A 1 96 ? -7.637 -5.282 -2.150 1.00 97.69 96 ALA A CA 1
ATOM 692 C C . ALA A 1 96 ? -8.665 -5.023 -1.043 1.00 97.69 96 ALA A C 1
ATOM 694 O O . ALA A 1 96 ? -9.658 -4.341 -1.283 1.00 97.69 96 ALA A O 1
ATOM 695 N N . ASP A 1 97 ? -8.422 -5.530 0.161 1.00 96.75 97 ASP A N 1
ATOM 696 C CA . ASP A 1 97 ? -9.238 -5.240 1.347 1.00 96.75 97 ASP A CA 1
ATOM 697 C C . ASP A 1 97 ? -8.613 -4.084 2.141 1.00 96.75 97 ASP A C 1
ATOM 699 O O . ASP A 1 97 ? -9.301 -3.204 2.664 1.00 96.75 97 ASP A O 1
ATOM 703 N N . THR A 1 98 ? -7.277 -4.081 2.203 1.00 97.88 98 THR A N 1
ATOM 704 C CA . THR A 1 98 ? -6.468 -3.104 2.934 1.00 97.88 98 THR A CA 1
ATOM 705 C C . THR A 1 98 ? -5.447 -2.434 2.015 1.00 97.88 98 THR A C 1
ATOM 707 O O . THR A 1 98 ? -4.822 -3.092 1.186 1.00 97.88 98 THR A O 1
ATOM 710 N N . VAL A 1 99 ? -5.247 -1.128 2.186 1.00 98.25 99 VAL A N 1
ATOM 711 C CA . VAL A 1 99 ? -4.269 -0.315 1.456 1.00 98.25 99 VAL A CA 1
ATOM 712 C C . VAL A 1 99 ? -3.278 0.295 2.441 1.00 98.25 99 VAL A C 1
ATOM 714 O O . VAL A 1 99 ? -3.672 1.031 3.343 1.00 98.25 99 VAL A O 1
ATOM 717 N N . VAL A 1 100 ? -1.989 0.026 2.258 1.00 97.94 100 VAL A N 1
ATOM 718 C CA . VAL A 1 100 ? -0.908 0.690 2.996 1.00 97.94 100 VAL A CA 1
ATOM 719 C C . VAL A 1 100 ? -0.501 1.947 2.238 1.00 97.94 100 VAL A C 1
ATOM 721 O O . VAL A 1 100 ? 0.025 1.863 1.129 1.00 97.94 100 VAL A O 1
ATOM 724 N N . ALA A 1 101 ? -0.743 3.115 2.825 1.00 96.19 101 ALA A N 1
ATOM 725 C CA . ALA A 1 101 ? -0.347 4.402 2.269 1.00 96.19 101 ALA A CA 1
ATOM 726 C C . ALA A 1 101 ? 1.051 4.786 2.783 1.00 96.19 101 ALA A C 1
ATOM 728 O O . ALA A 1 101 ? 1.181 5.435 3.819 1.00 96.19 101 ALA A O 1
ATOM 729 N N . GLY A 1 102 ? 2.090 4.350 2.062 1.00 95.12 102 GLY A N 1
ATOM 730 C CA . GLY A 1 102 ? 3.503 4.595 2.379 1.00 95.12 102 GLY A CA 1
ATOM 731 C C . GLY A 1 102 ? 4.178 5.680 1.531 1.00 95.12 102 GLY A C 1
ATOM 732 O O . GLY A 1 102 ? 5.394 5.837 1.609 1.00 95.12 102 GLY A O 1
ATOM 733 N N . ILE A 1 103 ? 3.424 6.415 0.704 1.00 92.62 103 ILE A N 1
ATOM 734 C CA . ILE A 1 103 ? 3.951 7.536 -0.090 1.00 92.62 103 ILE A CA 1
ATOM 735 C C . ILE A 1 103 ? 4.057 8.778 0.799 1.00 92.62 103 ILE A C 1
ATOM 737 O O . ILE A 1 103 ? 3.050 9.250 1.323 1.00 92.62 103 ILE A O 1
ATOM 741 N N . SER A 1 104 ? 5.261 9.333 0.921 1.00 84.44 104 SER A N 1
ATOM 742 C CA . SER A 1 104 ? 5.519 10.526 1.731 1.00 84.44 104 SER A CA 1
ATOM 743 C C . SER A 1 104 ? 4.879 11.797 1.159 1.00 84.44 104 SER A C 1
ATOM 745 O O . SER A 1 104 ? 4.774 11.986 -0.056 1.00 84.44 104 SER A O 1
ATOM 747 N N . GLY A 1 105 ? 4.518 12.719 2.055 1.00 82.94 105 GLY A N 1
ATOM 748 C CA . GLY A 1 105 ? 4.008 14.042 1.702 1.00 82.94 105 GLY A CA 1
ATOM 749 C C . GLY A 1 105 ? 2.641 14.026 1.007 1.00 82.94 105 GLY A C 1
ATOM 750 O O . GLY A 1 105 ? 1.818 13.129 1.191 1.00 82.94 105 GLY A O 1
ATOM 751 N N . ALA A 1 106 ? 2.384 15.061 0.202 1.00 82.75 106 ALA A N 1
ATOM 752 C CA . ALA A 1 106 ? 1.099 15.260 -0.471 1.00 82.75 106 ALA A CA 1
ATOM 753 C C . ALA A 1 106 ? 0.897 14.379 -1.717 1.00 82.75 106 ALA A C 1
ATOM 755 O O . ALA A 1 106 ? -0.234 14.225 -2.176 1.00 82.75 106 ALA A O 1
ATOM 756 N N . ALA A 1 107 ? 1.964 13.774 -2.251 1.00 85.69 107 ALA A N 1
ATOM 757 C CA . ALA A 1 107 ? 1.919 13.006 -3.497 1.00 85.69 107 ALA A CA 1
ATOM 758 C C . ALA A 1 107 ? 0.983 11.784 -3.423 1.00 85.69 107 ALA A C 1
ATOM 760 O O . ALA A 1 107 ? 0.379 11.403 -4.422 1.00 85.69 107 ALA A O 1
ATOM 761 N N . GLY A 1 108 ? 0.816 11.191 -2.234 1.00 88.94 108 GLY A N 1
ATOM 762 C CA . GLY A 1 108 ? -0.086 10.056 -2.014 1.00 88.94 108 GLY A CA 1
ATOM 763 C C . GLY A 1 108 ? -1.556 10.428 -1.794 1.00 88.94 108 GLY A C 1
ATOM 764 O O . GLY A 1 108 ? -2.405 9.535 -1.735 1.00 88.94 108 GLY A O 1
ATOM 765 N N . LEU A 1 109 ? -1.887 11.718 -1.660 1.00 92.50 109 LEU A N 1
ATOM 766 C CA . LEU A 1 109 ? -3.207 12.159 -1.199 1.00 92.50 109 LEU A CA 1
ATOM 767 C C . LEU A 1 109 ? -4.338 11.686 -2.119 1.00 92.50 109 LEU A C 1
ATOM 769 O O . LEU A 1 109 ? -5.356 11.185 -1.641 1.00 92.50 109 LEU A O 1
ATOM 773 N N . GLU A 1 110 ? -4.161 11.797 -3.435 1.00 93.81 110 GLU A N 1
ATOM 774 C CA . GLU A 1 110 ? -5.195 11.387 -4.387 1.00 93.81 110 GLU A CA 1
ATOM 775 C C . GLU A 1 110 ? -5.461 9.878 -4.355 1.00 93.81 110 GLU A C 1
ATOM 777 O O . GLU A 1 110 ? -6.618 9.460 -4.402 1.00 93.81 110 GLU A O 1
ATOM 782 N N . SER A 1 111 ? -4.411 9.059 -4.235 1.00 95.50 111 SER A N 1
ATOM 783 C CA . SER A 1 111 ? -4.549 7.606 -4.097 1.00 95.50 111 SER A CA 1
ATOM 784 C C . SER A 1 111 ? -5.185 7.207 -2.764 1.00 95.50 111 SER A C 1
ATOM 786 O O . SER A 1 111 ? -5.977 6.269 -2.727 1.00 95.50 111 SER A O 1
ATOM 788 N N . ILE A 1 112 ? -4.933 7.958 -1.684 1.00 95.88 112 ILE A N 1
ATOM 789 C CA . ILE A 1 112 ? -5.629 7.758 -0.405 1.00 95.88 112 ILE A CA 1
ATOM 790 C C . ILE A 1 112 ? -7.125 8.034 -0.579 1.00 95.88 112 ILE A C 1
ATOM 792 O O . ILE A 1 112 ? -7.944 7.210 -0.183 1.00 95.88 112 ILE A O 1
ATOM 796 N N . PHE A 1 113 ? -7.507 9.147 -1.213 1.00 96.50 113 PHE A N 1
ATOM 797 C CA . PHE A 1 113 ? -8.920 9.427 -1.481 1.00 96.50 113 PHE A CA 1
ATOM 798 C C . PHE A 1 113 ? -9.575 8.375 -2.383 1.00 96.50 113 PHE A C 1
ATOM 800 O O . PHE A 1 113 ? -10.745 8.066 -2.171 1.00 96.50 113 PHE A O 1
ATOM 807 N N . ALA A 1 114 ? -8.853 7.817 -3.360 1.00 97.50 114 ALA A N 1
ATOM 808 C CA . ALA A 1 114 ? -9.357 6.720 -4.188 1.00 97.50 114 ALA A CA 1
ATOM 809 C C . ALA A 1 114 ? -9.660 5.470 -3.341 1.00 97.50 114 ALA A C 1
ATOM 811 O O . ALA A 1 114 ? -10.791 4.985 -3.360 1.00 97.50 114 ALA A O 1
ATOM 812 N N . ALA A 1 115 ? -8.714 5.029 -2.502 1.00 97.81 115 ALA A N 1
ATOM 813 C CA . ALA A 1 115 ? -8.927 3.913 -1.573 1.00 97.81 115 ALA A CA 1
ATOM 814 C C . ALA A 1 115 ? -10.087 4.170 -0.596 1.00 97.81 115 ALA A C 1
ATOM 816 O O . ALA A 1 115 ? -10.914 3.290 -0.355 1.00 97.81 115 ALA A O 1
ATOM 817 N N . VAL A 1 116 ? -10.179 5.393 -0.059 1.00 97.38 116 VAL A N 1
ATOM 818 C CA . VAL A 1 116 ? -11.274 5.806 0.827 1.00 97.38 116 VAL A CA 1
ATOM 819 C C . VAL A 1 116 ? -12.609 5.710 0.105 1.00 97.38 116 VAL A C 1
ATOM 821 O O . VAL A 1 116 ? -13.527 5.089 0.623 1.00 97.38 116 VAL A O 1
ATOM 824 N N . ARG A 1 117 ? -12.742 6.278 -1.095 1.00 97.75 117 ARG A N 1
ATOM 825 C CA . ARG A 1 117 ? -13.998 6.230 -1.864 1.00 97.75 117 ARG A CA 1
ATOM 826 C C . ARG A 1 117 ? -14.396 4.805 -2.238 1.00 97.75 117 ARG A C 1
ATOM 828 O O . ARG A 1 117 ? -15.585 4.515 -2.277 1.00 97.75 117 ARG A O 1
ATOM 835 N N . ALA A 1 118 ? -13.417 3.925 -2.435 1.00 97.69 118 ALA A N 1
ATOM 836 C CA . ALA A 1 118 ? -13.624 2.502 -2.678 1.00 97.69 118 ALA A CA 1
ATOM 837 C C . ALA A 1 118 ? -13.963 1.687 -1.408 1.00 97.69 118 ALA A C 1
ATOM 839 O O . ALA A 1 118 ? -14.045 0.461 -1.484 1.00 97.69 118 ALA A O 1
ATOM 840 N N . GLY A 1 119 ? -14.143 2.332 -0.247 1.00 97.06 119 GLY A N 1
ATOM 841 C CA . GLY A 1 119 ? -14.578 1.671 0.991 1.00 97.06 119 GLY A CA 1
ATOM 842 C C . GLY A 1 119 ? -13.514 0.770 1.625 1.00 97.06 119 GLY A C 1
ATOM 843 O O . GLY A 1 119 ? -13.845 -0.124 2.397 1.00 97.06 119 GLY A O 1
ATOM 844 N N . LYS A 1 120 ? -12.234 0.955 1.279 1.00 97.62 120 LYS A N 1
ATOM 845 C CA . LYS A 1 120 ? -11.146 0.089 1.756 1.00 97.62 120 LYS A CA 1
ATOM 846 C C . LYS A 1 120 ? -10.781 0.387 3.210 1.00 97.62 120 LYS A C 1
ATOM 848 O O . LYS A 1 120 ? -11.160 1.413 3.769 1.00 97.62 120 LYS A O 1
ATOM 853 N N . ARG A 1 121 ? -9.982 -0.483 3.827 1.00 97.19 121 ARG A N 1
ATOM 854 C CA . ARG A 1 121 ? -9.244 -0.148 5.053 1.00 97.19 121 ARG A CA 1
ATOM 855 C C . ARG A 1 121 ? -7.909 0.490 4.675 1.00 97.19 121 ARG A C 1
ATOM 857 O O . ARG A 1 121 ? -7.125 -0.129 3.971 1.00 97.19 121 ARG A O 1
ATOM 864 N N . ILE A 1 122 ? -7.623 1.699 5.141 1.00 96.69 122 ILE A N 1
ATOM 865 C CA . ILE A 1 122 ? -6.396 2.429 4.807 1.00 96.69 122 ILE A CA 1
ATOM 866 C C . ILE A 1 122 ? -5.511 2.517 6.046 1.00 96.69 122 ILE A C 1
ATOM 868 O O . ILE A 1 122 ? -5.931 3.040 7.079 1.00 96.69 122 ILE A O 1
ATOM 872 N N . LEU A 1 123 ? -4.278 2.028 5.918 1.00 95.88 123 LEU A N 1
ATOM 873 C CA . LEU A 1 123 ? -3.216 2.195 6.904 1.00 95.88 123 LEU A CA 1
ATOM 874 C C . LEU A 1 123 ? -2.392 3.426 6.514 1.00 95.88 123 LEU A C 1
ATOM 876 O O . LEU A 1 123 ? -1.681 3.408 5.509 1.00 95.88 123 LEU A O 1
ATOM 880 N N . ILE A 1 124 ? -2.531 4.510 7.272 1.00 92.44 124 ILE A N 1
ATOM 881 C CA . ILE A 1 124 ? -1.935 5.815 6.972 1.00 92.44 124 ILE A CA 1
ATOM 882 C C . ILE A 1 124 ? -0.616 5.936 7.727 1.00 92.44 124 ILE A C 1
ATOM 884 O O . ILE A 1 124 ? -0.614 6.043 8.955 1.00 92.44 124 ILE A O 1
ATOM 888 N N . ALA A 1 125 ? 0.498 5.917 6.996 1.00 90.81 125 ALA A N 1
ATOM 889 C CA . ALA A 1 125 ? 1.827 5.995 7.593 1.00 90.81 125 ALA A CA 1
ATOM 890 C C . ALA A 1 125 ? 2.376 7.413 7.722 1.00 90.81 125 ALA A C 1
ATOM 892 O O . ALA A 1 125 ? 3.339 7.620 8.447 1.00 90.81 125 ALA A O 1
ATOM 893 N N . ASN A 1 126 ? 1.791 8.383 7.022 1.00 82.00 126 ASN A N 1
ATOM 894 C CA . ASN A 1 126 ? 2.283 9.749 7.012 1.00 82.00 126 ASN A CA 1
ATOM 895 C C . ASN A 1 126 ? 1.211 10.741 7.479 1.00 82.00 126 ASN A C 1
ATOM 897 O O . ASN A 1 126 ? 0.019 10.598 7.197 1.00 82.00 126 ASN A O 1
ATOM 901 N N . LYS A 1 127 ? 1.633 11.761 8.230 1.00 82.25 127 LYS A N 1
ATOM 902 C CA . LYS A 1 127 ? 0.724 12.717 8.879 1.00 82.25 127 LYS A CA 1
ATOM 903 C C . LYS A 1 127 ? 0.156 13.763 7.921 1.00 82.25 127 LYS A C 1
ATOM 905 O O . LYS A 1 127 ? -0.927 14.288 8.174 1.00 82.25 127 LYS A O 1
ATOM 910 N N . GLU A 1 128 ? 0.845 14.075 6.823 1.00 86.44 128 GLU A N 1
ATOM 911 C CA . GLU A 1 128 ? 0.501 15.211 5.958 1.00 86.44 128 GLU A CA 1
ATOM 912 C C . GLU A 1 128 ? -0.920 15.117 5.365 1.00 86.44 128 GLU A C 1
ATOM 914 O O . GLU A 1 128 ? -1.639 16.114 5.436 1.00 86.44 128 GLU A O 1
ATOM 919 N N . PRO A 1 129 ? -1.406 13.963 4.861 1.00 83.62 129 PRO A N 1
ATOM 920 C CA . PRO A 1 129 ? -2.784 13.820 4.384 1.00 83.62 129 PRO A CA 1
ATOM 921 C C . PRO A 1 129 ? -3.834 14.147 5.452 1.00 83.62 129 PRO A C 1
ATOM 923 O O . PRO A 1 129 ? -4.833 14.812 5.165 1.00 83.62 129 PRO A O 1
ATOM 926 N N . LEU A 1 130 ? -3.602 13.718 6.696 1.00 84.88 130 LEU A N 1
ATOM 927 C CA . LEU A 1 130 ? -4.502 13.987 7.818 1.00 84.88 130 LEU A CA 1
ATOM 928 C C . LEU A 1 130 ? -4.422 15.447 8.277 1.00 84.88 130 LEU A C 1
ATOM 930 O O . LEU A 1 130 ? -5.453 16.025 8.615 1.00 84.88 130 LEU A O 1
ATOM 934 N N . VAL A 1 131 ? -3.239 16.061 8.237 1.00 86.50 131 VAL A N 1
ATOM 935 C CA . VAL A 1 131 ? -3.047 17.481 8.567 1.00 86.50 131 VAL A CA 1
ATOM 936 C C . VAL A 1 131 ? -3.716 18.383 7.527 1.00 86.50 131 VAL A C 1
ATOM 938 O O . VAL A 1 131 ? -4.482 19.272 7.887 1.00 86.50 131 VAL A O 1
ATOM 941 N N . MET A 1 132 ? -3.486 18.136 6.236 1.00 85.19 132 MET A N 1
ATOM 942 C CA . MET A 1 132 ? -4.010 18.981 5.156 1.00 85.19 132 MET A CA 1
ATOM 943 C C . MET A 1 132 ? -5.509 18.777 4.917 1.00 85.19 132 MET A C 1
ATOM 945 O O . MET A 1 132 ? -6.230 19.717 4.591 1.00 85.19 132 MET A O 1
ATOM 949 N N . CYS A 1 133 ? -5.984 17.533 5.006 1.00 87.12 133 CYS A N 1
ATOM 950 C CA . CYS A 1 133 ? -7.305 17.139 4.515 1.00 87.12 133 CYS A CA 1
ATOM 951 C C . CYS A 1 133 ? -8.089 16.264 5.498 1.00 87.12 133 CYS A C 1
ATOM 953 O O . CYS A 1 133 ? -9.095 15.672 5.110 1.00 87.12 133 CYS A O 1
ATOM 955 N N . GLY A 1 134 ? -7.703 16.201 6.776 1.00 86.88 134 GLY A N 1
ATOM 956 C CA . GLY A 1 134 ? -8.290 15.280 7.757 1.00 86.88 134 GLY A CA 1
ATOM 957 C C . GLY A 1 134 ? -9.814 15.351 7.865 1.00 86.88 134 GLY A C 1
ATOM 958 O O . GLY A 1 134 ? -10.476 14.314 7.903 1.00 86.88 134 GLY A O 1
ATOM 959 N N . ARG A 1 135 ? -10.407 16.555 7.836 1.00 89.69 135 ARG A N 1
ATOM 960 C CA . ARG A 1 135 ? -11.875 16.713 7.864 1.00 89.69 135 ARG A CA 1
ATOM 961 C C . ARG A 1 135 ? -12.546 16.127 6.619 1.00 89.69 135 ARG A C 1
ATOM 963 O O . ARG A 1 135 ? -13.586 15.483 6.742 1.00 89.69 135 ARG A O 1
ATOM 970 N N . LEU A 1 136 ? -11.960 16.343 5.441 1.00 92.81 136 LEU A N 1
ATOM 971 C CA . LEU A 1 136 ? -12.472 15.819 4.173 1.00 92.81 136 LEU A CA 1
ATOM 972 C C . LEU A 1 136 ? -12.290 14.302 4.093 1.00 92.81 136 LEU A C 1
ATOM 974 O O . LEU A 1 136 ? -13.247 13.606 3.775 1.00 9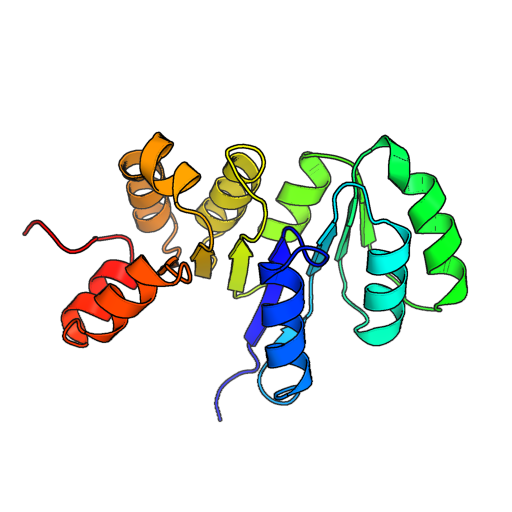2.81 136 LEU A O 1
ATOM 978 N N . LEU A 1 137 ? -11.117 13.786 4.469 1.00 91.69 137 LEU A N 1
ATOM 979 C CA . LEU A 1 137 ? -10.837 12.349 4.516 1.00 91.69 137 LEU A CA 1
ATOM 980 C C . LEU A 1 137 ? -11.801 11.612 5.446 1.00 91.69 137 LEU A C 1
ATOM 982 O O . LEU A 1 137 ? -12.392 10.618 5.043 1.00 91.69 137 LEU A O 1
ATOM 986 N N . ARG A 1 138 ? -12.028 12.122 6.663 1.00 91.62 138 ARG A N 1
ATOM 987 C CA . ARG A 1 138 ? -12.986 11.518 7.603 1.00 91.62 138 ARG A CA 1
ATOM 988 C C . ARG A 1 138 ? -14.424 11.590 7.096 1.00 91.62 138 ARG A C 1
ATOM 990 O O . ARG A 1 138 ? -15.178 10.641 7.276 1.00 91.62 138 ARG A O 1
ATOM 997 N N . LYS A 1 139 ? -14.821 12.703 6.464 1.00 94.06 139 LYS A N 1
ATOM 998 C CA . LYS A 1 139 ? -16.152 12.830 5.848 1.00 94.06 139 LYS A CA 1
ATOM 999 C C . LYS A 1 139 ? -16.346 11.788 4.746 1.00 94.06 139 LYS A C 1
ATOM 1001 O O . LYS A 1 139 ? -17.385 11.138 4.715 1.00 94.06 139 LYS A O 1
ATOM 1006 N N . GLU A 1 140 ? -15.356 11.633 3.874 1.00 95.56 140 GLU A N 1
ATOM 1007 C CA . GLU A 1 140 ? -15.380 10.643 2.797 1.00 95.56 140 GLU A CA 1
ATOM 1008 C C . GLU A 1 140 ? -15.376 9.212 3.334 1.00 95.56 140 GLU A C 1
ATOM 1010 O O . GLU A 1 140 ? -16.195 8.415 2.895 1.00 95.56 140 GLU A O 1
ATOM 1015 N N . ALA A 1 141 ? -14.552 8.913 4.341 1.00 94.81 141 ALA A N 1
ATOM 1016 C CA . ALA A 1 141 ? -14.495 7.590 4.957 1.00 94.81 141 ALA A CA 1
ATOM 1017 C C . ALA A 1 141 ? -15.828 7.180 5.590 1.00 94.81 141 ALA A C 1
ATOM 1019 O O . ALA A 1 141 ? -16.301 6.071 5.366 1.00 94.81 141 ALA A O 1
ATOM 1020 N N . ARG A 1 142 ? -16.503 8.102 6.288 1.00 93.94 142 ARG A N 1
ATOM 1021 C CA . ARG A 1 142 ? -17.857 7.846 6.802 1.00 93.94 142 ARG A CA 1
ATOM 1022 C C . ARG A 1 142 ? -18.874 7.603 5.689 1.00 93.94 142 ARG A C 1
ATOM 1024 O O . ARG A 1 142 ? -19.784 6.806 5.872 1.00 93.94 142 ARG A O 1
ATOM 1031 N N . ARG A 1 143 ? -18.739 8.295 4.554 1.00 95.50 143 ARG A N 1
ATOM 1032 C CA . ARG A 1 143 ? -19.646 8.137 3.410 1.00 95.50 143 ARG A CA 1
ATOM 1033 C C . ARG A 1 143 ? -19.461 6.789 2.713 1.00 95.50 143 ARG A C 1
ATOM 1035 O O . ARG A 1 143 ? -20.446 6.211 2.274 1.00 95.50 143 ARG A O 1
ATOM 1042 N N . SER A 1 144 ? -18.225 6.319 2.583 1.00 96.00 144 SER A N 1
ATOM 1043 C CA . SER A 1 144 ? -17.898 5.076 1.879 1.00 96.00 144 SER A CA 1
ATOM 1044 C C . SER A 1 144 ? -17.857 3.837 2.775 1.00 96.00 144 SER A C 1
ATOM 1046 O O . SER A 1 144 ? -17.791 2.727 2.258 1.00 96.00 144 SER A O 1
ATOM 1048 N N . GLY A 1 145 ? -17.851 4.012 4.099 1.00 94.75 145 GLY A N 1
ATOM 1049 C CA . GLY A 1 145 ? -17.600 2.930 5.053 1.00 94.75 145 GLY A CA 1
ATOM 1050 C C . GLY A 1 145 ? -16.125 2.521 5.148 1.00 94.75 145 GLY A C 1
ATOM 1051 O O . GLY A 1 145 ? -15.820 1.479 5.721 1.00 94.75 145 GLY A O 1
ATOM 1052 N N . ALA A 1 146 ? -15.208 3.318 4.592 1.00 96.19 146 ALA A N 1
ATOM 1053 C CA . ALA A 1 146 ? -13.779 3.044 4.666 1.00 96.19 146 ALA A CA 1
ATOM 1054 C C . ALA A 1 146 ? -13.235 3.167 6.094 1.00 96.19 146 ALA A C 1
ATOM 1056 O O . ALA A 1 146 ? -13.638 4.038 6.870 1.00 96.19 146 ALA A O 1
ATOM 1057 N N . GLY A 1 147 ? -12.245 2.330 6.401 1.00 94.00 147 GLY A N 1
ATOM 1058 C CA . GLY A 1 147 ? -11.516 2.389 7.662 1.00 94.00 147 GLY A CA 1
ATOM 1059 C C . GLY A 1 147 ? -10.255 3.249 7.560 1.00 94.00 147 GLY A C 1
ATOM 1060 O O . GLY A 1 147 ? -9.532 3.147 6.573 1.00 94.00 147 GLY A O 1
ATOM 1061 N N . LEU A 1 148 ? -9.945 4.052 8.578 1.00 92.75 148 LEU A N 1
ATOM 1062 C CA . LEU A 1 148 ? -8.717 4.854 8.655 1.00 92.75 148 LEU A CA 1
ATOM 1063 C C . LEU A 1 148 ? -7.925 4.475 9.908 1.00 92.75 148 LEU A C 1
ATOM 1065 O O . LEU A 1 148 ? -8.342 4.798 11.019 1.00 92.75 148 LEU A O 1
ATOM 1069 N N . LEU A 1 149 ? -6.776 3.817 9.736 1.00 91.25 149 LEU A N 1
ATOM 1070 C CA . LEU A 1 149 ? -5.898 3.433 10.842 1.00 91.25 149 LEU A CA 1
ATOM 1071 C C . LEU A 1 149 ? -4.550 4.153 10.732 1.00 91.25 149 LEU A C 1
ATOM 1073 O O . LEU A 1 149 ? -3.888 4.035 9.698 1.00 91.25 149 LEU A O 1
ATOM 1077 N N . PRO A 1 150 ? -4.117 4.887 11.769 1.00 87.56 150 PRO A N 1
ATOM 1078 C CA . PRO A 1 150 ? -2.778 5.453 11.798 1.00 87.56 150 PRO A CA 1
ATOM 1079 C C . PRO A 1 150 ? -1.748 4.348 12.066 1.00 87.56 150 PRO A C 1
ATOM 1081 O O . PRO A 1 150 ? -1.895 3.589 13.020 1.00 87.56 150 PRO A O 1
ATOM 1084 N N . ILE A 1 151 ? -0.698 4.276 11.248 1.00 86.88 151 ILE A N 1
ATOM 1085 C CA . ILE A 1 151 ? 0.462 3.397 11.492 1.00 86.88 151 ILE A CA 1
ATOM 1086 C C . ILE A 1 151 ? 1.771 4.175 11.682 1.00 86.88 151 ILE A C 1
ATOM 1088 O O . ILE A 1 151 ? 2.815 3.568 11.901 1.00 86.88 151 ILE A O 1
ATOM 1092 N N . ASP A 1 152 ? 1.706 5.506 11.627 1.00 85.81 152 ASP A N 1
ATOM 1093 C CA . ASP A 1 152 ? 2.787 6.397 12.056 1.00 85.81 152 ASP A CA 1
ATOM 1094 C C . ASP A 1 152 ? 3.101 6.178 13.544 1.00 85.81 152 ASP A C 1
ATOM 1096 O O . ASP A 1 152 ? 2.172 6.007 14.337 1.00 85.81 152 ASP A O 1
ATOM 1100 N N . SER A 1 153 ? 4.377 6.164 13.933 1.00 81.44 153 SER A N 1
ATOM 1101 C CA . SER A 1 153 ? 4.823 5.645 15.237 1.00 81.44 153 SER A CA 1
ATOM 1102 C C . SER A 1 153 ? 4.124 6.300 16.430 1.00 81.44 153 SER A C 1
ATOM 1104 O O . SER A 1 153 ? 3.586 5.610 17.296 1.00 81.44 153 SER A O 1
ATOM 1106 N N . GLU A 1 154 ? 4.076 7.627 16.455 1.00 83.00 154 GLU A N 1
ATOM 1107 C CA . GLU A 1 154 ? 3.521 8.429 17.540 1.00 83.00 154 GLU A CA 1
ATOM 1108 C C . GLU A 1 154 ? 1.996 8.287 17.595 1.00 83.00 154 GLU A C 1
ATOM 1110 O O . GLU A 1 154 ? 1.408 8.072 18.657 1.00 83.00 154 GLU A O 1
ATOM 1115 N N . HIS A 1 155 ? 1.343 8.352 16.435 1.00 76.62 155 HIS A N 1
ATOM 1116 C CA . HIS A 1 155 ? -0.110 8.252 16.337 1.00 76.62 155 HIS A CA 1
ATOM 1117 C C . HIS A 1 155 ? -0.610 6.834 16.640 1.00 76.62 155 HIS A C 1
ATOM 1119 O O . HIS A 1 155 ? -1.659 6.675 17.264 1.00 76.62 155 HIS A O 1
ATOM 1125 N N . ASN A 1 156 ? 0.139 5.809 16.230 1.00 80.31 156 ASN A N 1
ATOM 1126 C CA . ASN A 1 156 ? -0.158 4.410 16.513 1.00 80.31 156 ASN A CA 1
ATOM 1127 C C . ASN A 1 156 ? 0.053 4.082 17.999 1.00 80.31 156 ASN A C 1
ATOM 1129 O O . ASN A 1 156 ? -0.780 3.398 18.589 1.00 80.31 156 ASN A O 1
ATOM 1133 N N . ALA A 1 157 ? 1.101 4.621 18.635 1.00 78.81 157 ALA A N 1
ATOM 1134 C CA . ALA A 1 157 ? 1.303 4.478 20.078 1.00 78.81 157 ALA A CA 1
ATOM 1135 C C . ALA A 1 157 ? 0.123 5.067 20.871 1.00 78.81 157 ALA A C 1
ATOM 1137 O O . ALA A 1 157 ? -0.421 4.406 21.753 1.00 78.81 157 ALA A O 1
ATOM 1138 N N . ILE A 1 158 ? -0.341 6.268 20.504 1.00 82.31 158 ILE A N 1
ATOM 1139 C CA . ILE A 1 158 ? -1.542 6.868 21.106 1.00 82.31 158 ILE A CA 1
ATOM 1140 C C . ILE A 1 158 ? -2.773 5.993 20.846 1.00 82.31 158 ILE A C 1
ATOM 1142 O O . ILE A 1 158 ? -3.544 5.748 21.771 1.00 82.31 158 ILE A O 1
ATOM 1146 N N . PHE A 1 159 ? -2.959 5.511 19.613 1.00 82.62 159 PHE A N 1
ATOM 1147 C CA . PHE A 1 159 ? -4.097 4.669 19.237 1.00 82.62 159 PHE A CA 1
ATOM 1148 C C . PHE A 1 159 ? -4.173 3.381 20.068 1.00 82.62 159 PHE A C 1
ATOM 1150 O O . PHE A 1 159 ? -5.251 3.039 20.547 1.00 82.62 159 PHE A O 1
ATOM 1157 N N . GLN A 1 160 ? -3.045 2.707 20.299 1.00 83.31 160 GLN A N 1
ATOM 1158 C CA . GLN A 1 160 ? -2.988 1.474 21.095 1.00 83.31 160 GLN A CA 1
ATOM 1159 C C . GLN A 1 160 ? -3.289 1.697 22.583 1.00 83.31 160 GLN A C 1
ATOM 1161 O O . GLN A 1 160 ? -3.799 0.795 23.242 1.00 83.31 160 GLN A O 1
ATOM 1166 N N . CYS A 1 161 ? -3.035 2.900 23.103 1.00 88.88 161 CYS A N 1
ATOM 1167 C CA . CYS A 1 161 ? -3.391 3.277 24.471 1.00 88.88 161 CYS A CA 1
ATOM 1168 C C . CYS A 1 161 ? -4.885 3.610 24.645 1.00 88.88 161 CYS A C 1
ATOM 1170 O O . CYS A 1 161 ? -5.341 3.784 25.777 1.00 88.88 161 CYS A O 1
ATOM 1172 N N . LEU A 1 162 ? -5.660 3.735 23.560 1.00 85.44 162 LEU A N 1
ATOM 1173 C CA . LEU A 1 162 ? -7.094 4.006 23.652 1.00 85.44 162 LEU A CA 1
ATOM 1174 C C . LEU A 1 162 ? -7.870 2.744 24.066 1.00 85.44 162 LEU A C 1
ATOM 1176 O O . LEU A 1 162 ? -7.542 1.649 23.610 1.00 85.44 162 LEU A O 1
ATOM 1180 N N . PRO A 1 163 ? -8.964 2.882 24.838 1.00 90.69 163 PRO A N 1
ATOM 1181 C CA . PRO A 1 163 ? -9.946 1.817 25.021 1.00 90.69 163 PRO A CA 1
ATOM 1182 C C . PRO A 1 163 ? -10.451 1.275 23.680 1.00 90.69 163 PRO A C 1
ATOM 1184 O O . PRO A 1 163 ? -10.615 2.037 22.724 1.00 90.69 163 PRO A O 1
ATOM 1187 N N . GLU A 1 164 ? -10.790 -0.013 23.624 1.00 87.75 164 GLU A N 1
ATOM 1188 C CA . GLU A 1 164 ? -11.224 -0.686 22.391 1.00 87.75 164 GLU A CA 1
ATOM 1189 C C . GLU A 1 164 ? -12.376 0.048 21.679 1.00 87.75 164 GLU A C 1
ATOM 1191 O O . GLU A 1 164 ? -12.337 0.255 20.466 1.00 87.75 164 GLU A O 1
ATOM 1196 N N . ALA A 1 165 ? -13.357 0.552 22.434 1.00 86.81 165 ALA A N 1
ATOM 1197 C CA . ALA A 1 165 ? -14.462 1.337 21.883 1.00 86.81 165 ALA A CA 1
ATOM 1198 C C . ALA A 1 165 ? -13.988 2.601 21.136 1.00 86.81 165 ALA A C 1
ATOM 1200 O O . ALA A 1 165 ? -14.542 2.968 20.099 1.00 86.81 165 ALA A O 1
ATOM 1201 N N . LEU A 1 166 ? -12.944 3.270 21.633 1.00 85.06 166 LEU A N 1
ATOM 1202 C CA . LEU A 1 166 ? -12.361 4.442 20.979 1.00 85.06 166 LEU A CA 1
ATOM 1203 C C . LEU A 1 166 ? -11.485 4.049 19.784 1.00 85.06 166 LEU A C 1
ATOM 1205 O O . LEU A 1 166 ? -11.517 4.746 18.768 1.00 85.06 166 LEU A O 1
ATOM 1209 N N . GLN A 1 167 ? -10.783 2.915 19.852 1.00 86.00 167 GLN A N 1
ATOM 1210 C CA . GLN A 1 167 ? -10.053 2.369 18.705 1.00 86.00 167 GLN A CA 1
ATOM 1211 C C . GLN A 1 167 ? -11.000 2.084 17.533 1.00 86.00 167 GLN A C 1
ATOM 1213 O O . GLN A 1 167 ? -10.756 2.546 16.418 1.00 86.00 167 GLN A O 1
ATOM 1218 N N . GLN A 1 168 ? -12.126 1.410 17.789 1.00 83.81 168 GLN A N 1
ATOM 1219 C CA . GLN A 1 168 ? -13.144 1.126 16.773 1.00 83.81 168 GLN A CA 1
ATOM 1220 C C . GLN A 1 168 ? -13.722 2.417 16.174 1.00 83.81 168 GLN A C 1
ATOM 1222 O O . GLN A 1 168 ? -13.852 2.541 14.956 1.00 83.81 168 GLN A O 1
ATOM 1227 N N . ARG A 1 169 ? -14.006 3.429 17.004 1.00 86.81 169 ARG A N 1
ATOM 1228 C CA . ARG A 1 169 ? -14.483 4.740 16.530 1.00 86.81 169 ARG A CA 1
ATOM 1229 C C . ARG A 1 169 ? -13.481 5.438 15.614 1.00 86.81 169 ARG A C 1
ATOM 1231 O O . ARG A 1 169 ? -13.869 5.955 14.565 1.00 86.81 169 ARG A O 1
ATOM 1238 N N . VAL A 1 170 ? -12.205 5.467 15.994 1.00 81.62 170 VAL A N 1
ATOM 1239 C CA . VAL A 1 170 ? -11.142 6.066 15.175 1.00 81.62 170 VAL A CA 1
ATOM 1240 C C . VAL A 1 170 ? -10.987 5.299 13.866 1.00 81.62 170 VAL A C 1
ATOM 1242 O O . VAL A 1 170 ? -11.005 5.930 12.809 1.00 81.62 170 VAL A O 1
ATOM 1245 N N . ALA A 1 171 ? -10.934 3.965 13.934 1.00 81.38 171 ALA A N 1
ATOM 1246 C CA . ALA A 1 171 ? -10.836 3.097 12.768 1.00 81.38 171 ALA A CA 1
ATOM 1247 C C . ALA A 1 171 ? -12.001 3.313 11.793 1.00 81.38 171 ALA A C 1
ATOM 1249 O O . ALA A 1 171 ? -11.781 3.293 10.591 1.00 81.38 171 ALA A O 1
ATOM 1250 N N . ASN A 1 172 ? -13.204 3.619 12.286 1.00 83.75 172 ASN A N 1
ATOM 1251 C CA . ASN A 1 172 ? -14.389 3.912 11.472 1.00 83.75 172 ASN A CA 1
ATOM 1252 C C . ASN A 1 172 ? -14.496 5.392 11.032 1.00 83.75 172 ASN A C 1
ATOM 1254 O O . ASN A 1 172 ? -15.544 5.842 10.570 1.00 83.75 172 ASN A O 1
ATOM 1258 N N . GLY A 1 173 ? -13.436 6.192 11.200 1.00 76.75 173 GLY A N 1
ATOM 1259 C CA . GLY A 1 173 ? -13.373 7.574 10.710 1.00 76.75 173 GLY A CA 1
ATOM 1260 C C . GLY A 1 173 ? -14.058 8.628 11.594 1.00 76.75 173 GLY A C 1
ATOM 1261 O O . GLY A 1 173 ? -14.180 9.789 11.180 1.00 76.75 173 GLY A O 1
ATOM 1262 N N . PHE A 1 174 ? -14.481 8.282 12.816 1.00 71.31 174 PHE A N 1
ATOM 1263 C CA . PHE A 1 174 ? -15.113 9.226 13.753 1.00 71.31 174 PHE A CA 1
ATOM 1264 C C . PHE A 1 174 ? -14.097 10.065 14.550 1.00 71.31 174 PHE A C 1
ATOM 1266 O O . PHE A 1 174 ? -14.430 11.155 15.006 1.00 71.31 174 PHE A O 1
ATOM 1273 N N . GLY A 1 175 ? -12.832 9.637 14.635 1.00 70.00 175 GLY A N 1
ATOM 1274 C CA . GLY A 1 175 ? -11.806 10.307 15.447 1.00 70.00 175 GLY A CA 1
ATOM 1275 C C . GLY A 1 175 ? -12.014 10.127 16.961 1.00 70.00 175 GLY A C 1
ATOM 1276 O O . GLY A 1 175 ? -12.868 9.354 17.383 1.00 70.00 175 GLY A O 1
ATOM 1277 N N . VAL A 1 176 ? -11.207 10.828 17.771 1.00 65.94 176 VAL A N 1
ATOM 1278 C CA . VAL A 1 176 ? -11.202 10.718 19.250 1.00 65.94 176 VAL A CA 1
ATOM 1279 C C . VAL A 1 176 ? -12.084 11.742 19.981 1.00 65.94 176 VAL A C 1
ATOM 1281 O O . VAL A 1 176 ? -12.327 11.579 21.170 1.00 65.94 176 VAL A O 1
ATOM 1284 N N . GLY A 1 177 ? -12.568 12.790 19.304 1.00 58.38 177 GLY A N 1
ATOM 1285 C CA . GLY A 1 177 ? -13.373 13.857 19.913 1.00 58.38 177 GLY A CA 1
ATOM 1286 C C . GLY A 1 177 ? -14.744 14.011 19.254 1.00 58.38 177 GLY A C 1
ATOM 1287 O O . GLY A 1 177 ? -14.840 13.923 18.030 1.00 58.38 177 GLY A O 1
ATOM 1288 N N . GLY A 1 178 ? -15.768 14.286 20.071 1.00 53.72 178 GLY A N 1
ATOM 1289 C CA . GLY A 1 178 ? -17.135 14.622 19.648 1.00 53.72 178 GLY A CA 1
ATOM 1290 C C . GLY A 1 178 ? -18.158 13.500 19.847 1.00 53.72 178 GLY A C 1
ATOM 1291 O O . GLY A 1 178 ? -17.909 12.353 19.477 1.00 53.72 178 GLY A O 1
ATOM 1292 N N . THR A 1 179 ? -19.284 13.863 20.466 1.00 40.34 179 TH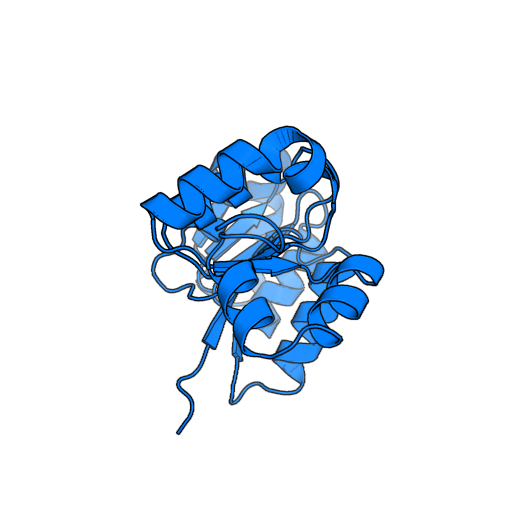R A N 1
ATOM 1293 C CA . THR A 1 179 ? -20.573 13.148 20.494 1.00 40.34 179 THR A CA 1
ATOM 1294 C C . THR A 1 179 ? -21.064 12.784 19.102 1.00 40.34 179 THR A C 1
ATOM 1296 O O . THR A 1 179 ? -20.926 13.654 18.210 1.00 40.34 179 THR A O 1
#

pLDDT: mean 90.86, std 9.24, range [40.34, 98.44]

Foldseek 3Di:
DAPAAEEAEEALVDPQNVVVVVVCVVCVVRYAYAYYEHEPPLLVVLVVCLVRQHAEYEYAQVCQVVNVVSNVVSPRNHHYDHDPVSLLCSLLPPRHQEYEQPDDAPRCLVSLLSNLLSLHEYAYQYCRNCVPQVVVSLVSNLVSQYFYHYPHPVRNVVLVPDDPVQNVCNRSSNHNDDD

Organism: NCBI:txid408172

InterPro domains:
  IPR003821 1-deoxy-D-xylulose 5-phosphate reductoisomerase [PTHR30525] (5-170)
  IPR013512 1-deoxy-D-xylulose 5-phosphate reductoisomerase, N-terminal [PF02670] (7-134)
  IPR036291 NAD(P)-binding domain superfamily [SSF51735] (6-152)

Secondary structure (DSSP, 8-state):
-PPPEEEEEETTTSHHHHHHHHHHHH-TTTEEEEEEE-SS-HHHHHHHHHHH--SEEEE-GGGHHHHHHHHTTT----EEEEHHHHHHHHHT-TT-SEEEE---GGGGHHHHHHHHHTT-EEEE--SHHHHHHHHHHHHHHHHHT-EEEE-SHHHHHHHHTS-HHHHHHHHTT--SS--

Radius of gyration: 16.04 Å; chains: 1; bounding box: 34×38×46 Å